Protein AF-A0A853DAJ7-F1 (afdb_monomer_lite)

InterPro domains:
  IPR007630 RNA polymerase sigma-70 region 4 [PF04545] (7-42)
  IPR013324 RNA polymerase sigma factor, region 3/4-like [SSF88659] (6-49)

Foldseek 3Di:
DDLVVLVCCCPVVVDQLCRVCVVVVHHSVVSVVSVVVVVVVVVVVVVVVVVVVVD

Sequence (55 aa):
MARGMMLHLRFAEDLTQQQIGVRLGISRMQVSRRLSSVIARLCAILTNGAAEAAT

Secondary structure (DSSP, 8-state):
--HHHHHIIIIIS---HHHHHHHHTS-HHHHHHHHHHHHHHHHHHHHHHHHHTT-

Radius of gyration: 13.66 Å; chains: 1; bounding box: 30×17×38 Å

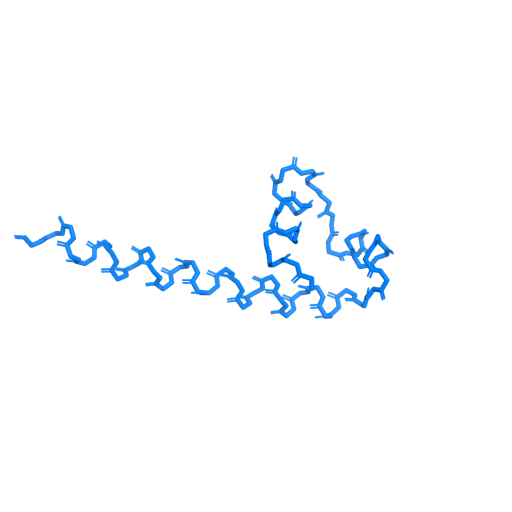pLDDT: mean 88.68, std 14.6, range [43.25, 98.31]

Structure (mmCIF, N/CA/C/O backbone):
data_AF-A0A853DAJ7-F1
#
_entry.id   AF-A0A853DAJ7-F1
#
loop_
_atom_site.group_PDB
_atom_site.id
_atom_site.type_symbol
_atom_site.label_atom_id
_atom_site.label_alt_id
_atom_site.label_comp_id
_atom_site.label_asym_id
_atom_site.label_entity_id
_atom_site.label_seq_id
_atom_site.pdbx_PDB_ins_code
_atom_site.Cartn_x
_atom_site.Cartn_y
_atom_site.Cartn_z
_atom_site.occupancy
_atom_site.B_iso_or_equiv
_atom_site.auth_seq_id
_atom_site.auth_comp_id
_atom_site.auth_asym_id
_atom_site.auth_atom_id
_atom_site.pdbx_PDB_model_num
ATOM 1 N N . MET A 1 1 ? -3.653 -17.760 1.311 1.00 58.78 1 MET A N 1
ATOM 2 C CA . MET A 1 1 ? -4.422 -16.576 0.862 1.00 58.78 1 MET A CA 1
ATOM 3 C C . MET A 1 1 ? -3.836 -16.063 -0.443 1.00 58.78 1 MET A C 1
ATOM 5 O O . MET A 1 1 ? -2.648 -15.757 -0.477 1.00 58.78 1 MET A O 1
ATOM 9 N N . ALA A 1 2 ? -4.626 -16.015 -1.516 1.00 68.75 2 ALA A N 1
ATOM 10 C CA . ALA A 1 2 ? -4.164 -15.534 -2.817 1.00 68.75 2 ALA A CA 1
ATOM 11 C C . ALA A 1 2 ? -3.801 -14.039 -2.737 1.00 68.75 2 ALA A C 1
ATOM 13 O O . ALA A 1 2 ? -4.620 -13.224 -2.315 1.00 68.75 2 ALA A O 1
ATOM 14 N N . ARG A 1 3 ? -2.572 -13.669 -3.133 1.00 73.56 3 ARG A N 1
ATOM 15 C CA . ARG A 1 3 ? -2.064 -12.279 -3.090 1.00 73.56 3 ARG A CA 1
ATOM 16 C C . ARG A 1 3 ? -2.962 -11.287 -3.850 1.00 73.56 3 ARG A C 1
ATOM 18 O O . ARG A 1 3 ? -3.060 -10.137 -3.435 1.00 73.56 3 ARG A O 1
ATOM 25 N N . GLY A 1 4 ? -3.664 -11.752 -4.887 1.00 82.31 4 GLY A N 1
ATOM 26 C CA . GLY A 1 4 ? -4.601 -10.945 -5.678 1.00 82.31 4 GLY A CA 1
ATOM 27 C C . GLY A 1 4 ? -5.828 -10.447 -4.907 1.00 82.31 4 GLY A C 1
ATOM 28 O O . GLY A 1 4 ? -6.311 -9.359 -5.197 1.00 82.31 4 GLY A O 1
ATOM 29 N N . MET A 1 5 ? -6.280 -11.166 -3.871 1.00 90.31 5 MET A N 1
ATOM 30 C CA . MET A 1 5 ? -7.462 -10.767 -3.092 1.00 90.31 5 MET A CA 1
ATOM 31 C C . MET A 1 5 ? -7.262 -9.408 -2.403 1.00 90.31 5 MET A C 1
ATOM 33 O O . MET A 1 5 ? -8.154 -8.572 -2.414 1.00 90.31 5 MET A O 1
ATOM 37 N N . MET A 1 6 ? -6.074 -9.141 -1.846 1.00 91.81 6 MET A N 1
ATOM 38 C CA . MET A 1 6 ? -5.794 -7.853 -1.190 1.00 91.81 6 MET A CA 1
ATOM 39 C C . MET A 1 6 ? -5.781 -6.679 -2.171 1.00 91.81 6 MET A C 1
ATOM 41 O O . MET A 1 6 ? -6.197 -5.585 -1.803 1.00 91.81 6 MET A O 1
ATOM 45 N N . LEU A 1 7 ? -5.315 -6.901 -3.403 1.00 94.12 7 LEU A N 1
ATOM 46 C CA . LEU A 1 7 ? -5.343 -5.875 -4.443 1.00 94.12 7 LEU A CA 1
ATOM 47 C C . LEU A 1 7 ? -6.777 -5.595 -4.892 1.00 94.12 7 LEU A C 1
ATOM 49 O O . LEU A 1 7 ? -7.155 -4.434 -4.981 1.00 94.12 7 LEU A O 1
A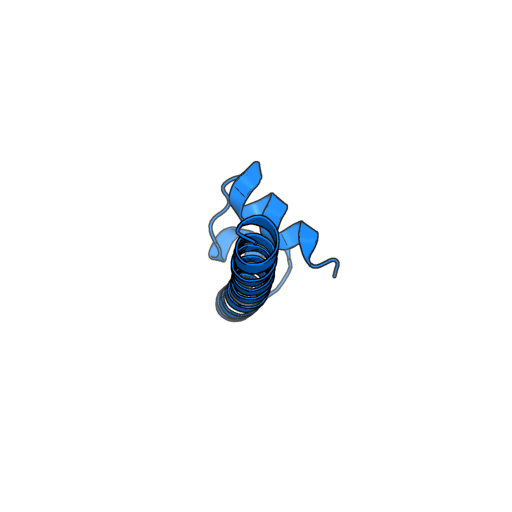TOM 53 N N . HIS A 1 8 ? -7.584 -6.639 -5.103 1.00 95.88 8 HIS A N 1
ATOM 54 C CA . HIS A 1 8 ? -8.990 -6.482 -5.473 1.00 95.88 8 HIS A CA 1
ATOM 55 C C . HIS A 1 8 ? -9.763 -5.690 -4.412 1.00 95.88 8 HIS A C 1
ATOM 57 O O . HIS A 1 8 ? -10.345 -4.655 -4.718 1.00 95.88 8 HIS A O 1
ATOM 63 N N . LEU A 1 9 ? -9.666 -6.095 -3.142 1.00 96.31 9 LEU A N 1
ATOM 64 C CA . LEU A 1 9 ? -10.344 -5.395 -2.050 1.00 96.31 9 LEU A CA 1
ATOM 65 C C . LEU A 1 9 ? -9.899 -3.928 -1.922 1.00 96.31 9 LEU A C 1
ATOM 67 O O . LEU A 1 9 ? -10.718 -3.063 -1.631 1.00 96.31 9 LEU A O 1
ATOM 71 N N . ARG A 1 10 ? -8.605 -3.630 -2.122 1.00 95.81 10 ARG A N 1
ATOM 72 C CA . ARG A 1 10 ? -8.089 -2.260 -1.979 1.00 95.81 10 ARG A CA 1
ATOM 73 C C . ARG A 1 10 ? -8.418 -1.368 -3.171 1.00 95.81 10 ARG A C 1
ATOM 75 O O . ARG A 1 10 ? -8.681 -0.195 -2.946 1.00 95.81 10 ARG A O 1
ATOM 82 N N . PHE A 1 11 ? -8.313 -1.880 -4.394 1.00 95.38 11 PHE A N 1
ATOM 83 C CA . PHE A 1 11 ? -8.315 -1.061 -5.611 1.00 95.38 11 PHE A CA 1
ATOM 84 C C . PHE A 1 11 ? -9.564 -1.238 -6.482 1.00 95.38 11 PHE A C 1
ATOM 86 O O . PHE A 1 11 ? -9.874 -0.333 -7.244 1.00 95.38 11 PHE A O 1
ATOM 93 N N . ALA A 1 12 ? -10.276 -2.365 -6.382 1.00 97.12 12 ALA A N 1
ATOM 94 C CA . ALA A 1 12 ? -11.546 -2.577 -7.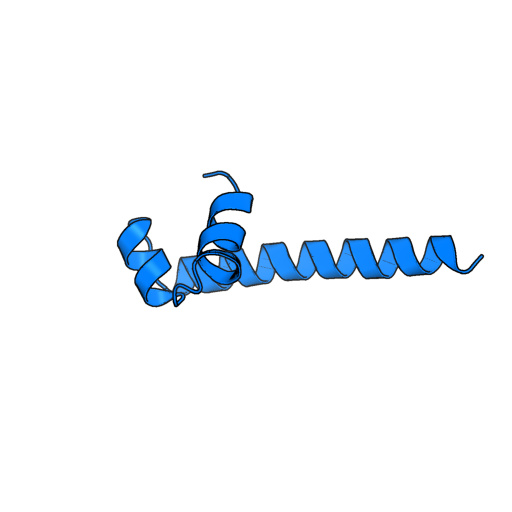084 1.00 97.12 12 ALA A CA 1
ATOM 95 C C . ALA A 1 12 ? -12.752 -2.278 -6.182 1.00 97.12 12 ALA A C 1
ATOM 97 O O . ALA A 1 12 ? -13.708 -1.659 -6.629 1.00 97.12 12 ALA A O 1
ATOM 98 N N . GLU A 1 13 ? -12.691 -2.680 -4.909 1.00 97.62 13 GLU A N 1
ATOM 99 C CA . GLU A 1 13 ? -13.760 -2.428 -3.924 1.00 97.62 13 GLU A CA 1
ATOM 100 C C . GLU A 1 13 ? -13.513 -1.177 -3.053 1.00 97.62 13 GLU A C 1
ATOM 102 O O . GLU A 1 13 ? -14.322 -0.854 -2.189 1.00 97.62 13 GLU A O 1
ATOM 107 N N . ASP A 1 14 ? -12.377 -0.499 -3.249 1.00 97.62 14 ASP A N 1
ATOM 108 C CA . ASP A 1 14 ? -11.929 0.703 -2.521 1.00 97.62 14 ASP A CA 1
ATOM 109 C C . ASP A 1 14 ? -11.991 0.608 -0.980 1.00 97.62 14 ASP A C 1
ATOM 111 O O . ASP A 1 14 ? -12.142 1.597 -0.260 1.00 97.62 14 ASP A O 1
ATOM 115 N N . LEU A 1 15 ? -11.826 -0.601 -0.433 1.00 98.25 15 LEU A N 1
ATOM 116 C CA . LEU A 1 15 ? -11.814 -0.803 1.011 1.00 98.25 15 LEU A CA 1
ATOM 117 C C . LEU A 1 15 ? -10.535 -0.240 1.635 1.00 98.25 15 LEU A C 1
ATOM 119 O O . LEU A 1 15 ? -9.417 -0.425 1.142 1.00 98.25 15 LEU A O 1
ATOM 123 N N . THR A 1 16 ? -10.674 0.368 2.811 1.00 97.88 16 THR A N 1
ATOM 124 C CA . THR A 1 16 ? -9.531 0.773 3.634 1.00 97.88 16 THR A CA 1
ATOM 125 C C . THR A 1 16 ? -8.773 -0.447 4.163 1.00 97.88 16 THR A C 1
ATOM 127 O O . THR A 1 16 ? -9.331 -1.525 4.370 1.00 97.88 16 THR A O 1
ATOM 130 N N . GLN A 1 17 ? -7.490 -0.280 4.499 1.00 96.69 17 GLN A N 1
ATOM 131 C CA . GLN A 1 17 ? -6.685 -1.363 5.089 1.00 96.69 17 GLN A CA 1
ATOM 132 C C . GLN A 1 17 ? -7.290 -1.928 6.385 1.00 96.69 17 GLN A C 1
ATOM 134 O O . GLN A 1 17 ? -7.092 -3.100 6.700 1.00 96.69 17 GLN A O 1
ATOM 139 N N . GLN A 1 18 ? -8.008 -1.096 7.147 1.00 98.06 18 GLN A N 1
ATOM 140 C CA . GLN A 1 18 ? -8.704 -1.525 8.356 1.00 98.06 18 GLN A CA 1
ATOM 141 C C . GLN A 1 18 ? -9.908 -2.409 8.017 1.00 98.06 18 GLN A C 1
ATOM 143 O O . GLN A 1 18 ? -10.022 -3.495 8.578 1.00 98.06 18 GLN A O 1
ATOM 148 N N . GLN A 1 19 ? -10.756 -1.995 7.070 1.00 98.31 19 GLN A N 1
ATOM 149 C CA . GLN A 1 19 ? -11.894 -2.798 6.600 1.00 98.31 19 GLN A CA 1
ATOM 150 C C . GLN A 1 19 ? -11.432 -4.130 5.995 1.00 98.31 19 GLN A C 1
ATOM 152 O O . GLN A 1 19 ? -12.011 -5.174 6.285 1.00 98.31 19 GLN A O 1
ATOM 157 N N . ILE A 1 20 ? -10.334 -4.120 5.233 1.00 97.19 20 ILE A N 1
ATOM 158 C CA . ILE A 1 20 ? -9.701 -5.338 4.710 1.00 97.19 20 ILE A CA 1
ATOM 159 C C . ILE A 1 20 ? -9.233 -6.245 5.854 1.00 97.19 20 ILE A C 1
ATOM 161 O O . ILE A 1 20 ? -9.437 -7.455 5.802 1.00 97.19 20 ILE A O 1
ATOM 165 N N . GLY A 1 21 ? -8.619 -5.676 6.896 1.00 96.94 21 GLY A N 1
ATOM 166 C CA . GLY A 1 21 ? -8.166 -6.428 8.065 1.00 96.94 21 GLY A CA 1
ATOM 167 C C . GLY A 1 21 ? -9.315 -7.129 8.787 1.00 96.94 21 GLY A C 1
ATOM 168 O O . GLY A 1 21 ? -9.240 -8.332 9.027 1.00 96.94 21 GLY A O 1
ATOM 169 N N . VAL A 1 22 ? -10.408 -6.401 9.034 1.00 97.94 22 VAL A N 1
ATOM 170 C CA . VAL A 1 22 ? -11.641 -6.954 9.616 1.00 97.94 22 VAL A CA 1
ATOM 171 C C . VAL A 1 22 ? -12.193 -8.083 8.744 1.00 97.94 22 VAL A C 1
ATOM 173 O O . VAL A 1 22 ? -12.434 -9.177 9.244 1.00 97.94 22 VAL A O 1
ATOM 176 N N . ARG A 1 23 ? -12.323 -7.858 7.430 1.00 96.19 23 ARG A N 1
ATOM 177 C CA . ARG A 1 23 ? -12.870 -8.841 6.480 1.00 96.19 23 ARG A CA 1
ATOM 178 C C . ARG A 1 23 ? -12.034 -10.119 6.382 1.00 96.19 23 ARG A C 1
ATOM 180 O O . ARG A 1 23 ? -12.588 -11.191 6.168 1.00 96.19 23 ARG A O 1
ATOM 187 N N . LEU A 1 24 ? -10.712 -10.012 6.511 1.00 94.56 24 LEU A N 1
ATOM 188 C CA . LEU A 1 24 ? -9.778 -11.134 6.374 1.00 94.56 24 LEU A CA 1
ATOM 189 C C . LEU A 1 24 ? -9.331 -11.739 7.717 1.00 94.56 24 LEU A C 1
ATOM 191 O O . LEU A 1 24 ? -8.509 -12.655 7.710 1.00 94.56 24 LEU A O 1
ATOM 195 N N . GLY A 1 25 ? -9.820 -11.228 8.852 1.00 96.88 25 GLY A N 1
ATOM 196 C CA . GLY A 1 25 ? -9.441 -11.701 10.188 1.00 96.88 25 GLY A CA 1
ATOM 197 C C . GLY A 1 25 ? -7.968 -11.454 10.540 1.00 96.88 25 GLY A C 1
ATOM 198 O O . GLY A 1 25 ? -7.344 -12.274 11.209 1.00 96.88 25 GLY A O 1
ATOM 199 N N . ILE A 1 26 ? -7.381 -10.355 10.057 1.00 96.69 26 ILE A N 1
ATOM 200 C CA . ILE A 1 26 ? -5.969 -9.999 10.271 1.00 96.69 26 ILE A CA 1
ATOM 201 C C . ILE A 1 26 ? -5.820 -8.537 10.686 1.00 96.69 26 ILE A C 1
ATOM 203 O O . ILE A 1 26 ? -6.673 -7.695 10.414 1.00 96.69 26 ILE A O 1
ATOM 207 N N . SER A 1 27 ? -4.693 -8.191 11.305 1.00 97.69 27 SER A N 1
ATOM 208 C CA . SER A 1 27 ? -4.459 -6.805 11.702 1.00 97.69 27 SER A CA 1
ATOM 209 C C . SER A 1 27 ? -4.237 -5.895 10.489 1.00 97.69 27 SER A C 1
ATOM 211 O O . SER A 1 27 ? -3.634 -6.291 9.485 1.00 97.69 27 SER A O 1
ATOM 213 N N . ARG A 1 28 ? -4.627 -4.618 10.612 1.00 96.88 28 ARG A N 1
ATOM 214 C CA . ARG A 1 28 ? -4.312 -3.560 9.629 1.00 96.88 28 ARG A CA 1
ATOM 215 C C . ARG A 1 28 ? -2.819 -3.527 9.281 1.00 96.88 28 ARG A C 1
ATOM 217 O O . ARG A 1 28 ? -2.446 -3.239 8.149 1.00 96.88 28 ARG A O 1
ATOM 224 N N . MET A 1 29 ? -1.957 -3.860 10.240 1.00 97.81 29 MET A N 1
ATOM 225 C CA . MET A 1 29 ? -0.509 -3.870 10.046 1.00 97.81 29 MET A CA 1
ATOM 226 C C . MET A 1 29 ? -0.041 -5.041 9.180 1.00 97.81 29 MET A C 1
ATOM 228 O O . MET A 1 29 ? 0.829 -4.873 8.326 1.00 97.81 29 MET A O 1
ATOM 232 N N . GLN A 1 30 ? -0.662 -6.213 9.334 1.00 96.44 30 GLN A N 1
ATOM 233 C CA . GLN A 1 30 ? -0.448 -7.337 8.423 1.00 96.44 30 GLN A CA 1
ATOM 234 C C . GLN A 1 30 ? -0.943 -7.008 7.008 1.00 96.44 30 GLN A C 1
ATOM 236 O O . GLN A 1 30 ? -0.270 -7.370 6.043 1.00 96.44 30 GLN A O 1
ATOM 241 N N . VAL A 1 31 ? -2.068 -6.294 6.872 1.00 97.00 31 VAL A N 1
ATOM 242 C CA . VAL A 1 31 ? -2.573 -5.809 5.572 1.00 97.00 31 VAL A CA 1
ATOM 243 C C . VAL A 1 31 ? -1.573 -4.855 4.922 1.00 97.00 31 VAL A C 1
ATOM 245 O O . VAL A 1 31 ? -1.169 -5.083 3.785 1.00 97.00 3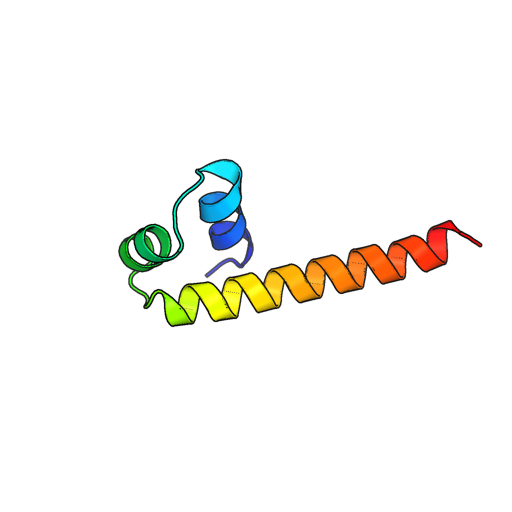1 VAL A O 1
ATOM 248 N N . SER A 1 32 ? -1.129 -3.831 5.657 1.00 96.62 32 SER A N 1
ATOM 249 C CA . SER A 1 32 ? -0.161 -2.837 5.184 1.00 96.62 32 SER A CA 1
ATOM 250 C C . SER A 1 32 ? 1.113 -3.498 4.653 1.00 96.62 32 SER A C 1
ATOM 252 O O . SER A 1 32 ? 1.453 -3.313 3.487 1.00 96.62 32 SER A O 1
ATOM 254 N N . ARG A 1 33 ? 1.761 -4.355 5.457 1.00 96.00 33 ARG A N 1
ATOM 255 C CA . ARG A 1 33 ? 3.002 -5.042 5.058 1.00 96.00 33 ARG A CA 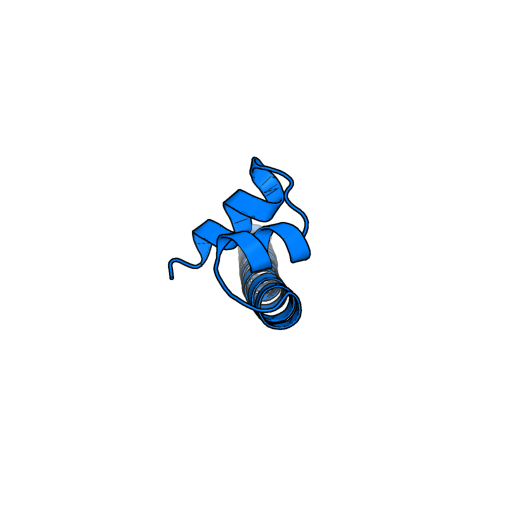1
ATOM 256 C C . ARG A 1 33 ? 2.825 -5.882 3.791 1.00 96.00 33 ARG A C 1
ATOM 258 O O . ARG A 1 33 ? 3.694 -5.879 2.921 1.00 96.00 33 ARG A O 1
ATOM 265 N N . ARG A 1 34 ? 1.703 -6.601 3.671 1.00 95.81 34 ARG A N 1
ATOM 266 C CA . ARG A 1 34 ? 1.418 -7.451 2.504 1.00 95.81 34 ARG A CA 1
ATOM 267 C C . ARG A 1 34 ? 1.146 -6.626 1.247 1.00 95.81 34 ARG A C 1
ATOM 269 O O . ARG A 1 34 ? 1.699 -6.961 0.203 1.00 95.81 34 ARG A O 1
ATOM 276 N N . LEU A 1 35 ? 0.355 -5.554 1.342 1.00 95.19 35 LEU A N 1
ATOM 277 C CA . LEU A 1 35 ? 0.109 -4.645 0.218 1.00 95.19 35 LEU A CA 1
ATOM 278 C C . LEU A 1 35 ? 1.408 -3.996 -0.261 1.00 95.19 35 LEU A C 1
ATOM 280 O O . LEU A 1 35 ? 1.703 -4.066 -1.450 1.00 95.19 35 LEU A O 1
ATOM 284 N N . SER A 1 36 ? 2.219 -3.451 0.650 1.00 95.75 36 SER A N 1
ATOM 285 C CA . SER A 1 36 ? 3.511 -2.850 0.300 1.00 95.75 36 SER A CA 1
ATOM 286 C C . SER A 1 36 ? 4.440 -3.845 -0.395 1.00 95.75 36 SER A C 1
ATOM 288 O O . SER A 1 36 ? 5.040 -3.507 -1.408 1.00 95.75 36 SER A O 1
ATOM 290 N N . SER A 1 37 ? 4.518 -5.088 0.091 1.00 95.44 37 SER A N 1
ATOM 291 C CA . SER A 1 37 ? 5.340 -6.131 -0.536 1.00 95.44 37 SER A CA 1
ATOM 292 C C . SER A 1 37 ? 4.873 -6.484 -1.953 1.00 95.44 37 SER A C 1
ATOM 294 O O . SER A 1 37 ? 5.697 -6.625 -2.856 1.00 95.44 37 SER A O 1
ATOM 296 N N . VAL A 1 38 ? 3.560 -6.611 -2.169 1.00 94.88 38 VAL A N 1
ATOM 297 C CA . VAL A 1 38 ? 3.008 -6.917 -3.497 1.00 94.88 38 VAL A CA 1
ATOM 298 C C . VAL A 1 38 ? 3.211 -5.746 -4.457 1.00 94.88 38 VAL A C 1
ATOM 300 O O . VAL A 1 38 ? 3.664 -5.969 -5.576 1.00 94.88 38 VAL A O 1
ATOM 303 N N . ILE A 1 39 ? 2.943 -4.513 -4.019 1.00 94.94 39 ILE A N 1
ATOM 304 C CA . ILE A 1 39 ? 3.142 -3.304 -4.831 1.00 94.94 39 ILE A CA 1
ATOM 305 C C . ILE A 1 39 ? 4.617 -3.145 -5.200 1.00 94.94 39 ILE A C 1
ATOM 307 O O . ILE A 1 39 ? 4.915 -2.959 -6.371 1.00 94.94 39 ILE A O 1
ATOM 311 N N . ALA A 1 40 ? 5.544 -3.302 -4.250 1.00 95.06 40 ALA A N 1
ATOM 312 C CA . ALA A 1 40 ? 6.977 -3.215 -4.530 1.00 95.06 40 ALA A CA 1
ATOM 313 C C . ALA A 1 40 ? 7.418 -4.224 -5.601 1.00 95.06 40 ALA A C 1
ATOM 315 O O . ALA A 1 40 ? 8.186 -3.885 -6.497 1.00 95.06 40 ALA A O 1
ATOM 316 N N . ARG A 1 41 ? 6.886 -5.453 -5.552 1.00 93.31 41 ARG A N 1
ATOM 317 C CA . ARG A 1 41 ? 7.156 -6.472 -6.572 1.00 93.31 41 ARG A CA 1
ATOM 318 C C . ARG A 1 41 ? 6.578 -6.096 -7.937 1.00 93.31 41 ARG A C 1
ATOM 320 O O . ARG A 1 41 ? 7.251 -6.306 -8.938 1.00 93.31 41 ARG A O 1
ATOM 327 N N . LEU A 1 42 ? 5.357 -5.561 -7.984 1.00 93.94 42 LEU A N 1
ATOM 328 C CA . LEU A 1 42 ? 4.754 -5.086 -9.232 1.00 93.94 42 LEU A CA 1
ATOM 329 C C . LEU A 1 42 ? 5.556 -3.924 -9.818 1.00 93.94 42 LEU A C 1
ATOM 331 O O . LEU A 1 42 ? 5.883 -3.967 -10.997 1.00 93.94 42 LEU A O 1
ATOM 335 N N . CYS A 1 43 ? 5.942 -2.946 -8.995 1.00 94.88 43 CYS A N 1
ATOM 336 C CA . CYS A 1 43 ? 6.797 -1.846 -9.422 1.00 94.88 43 CYS A CA 1
ATOM 337 C C . CYS A 1 43 ? 8.112 -2.366 -10.003 1.00 94.88 43 CYS A C 1
ATOM 339 O O . CYS A 1 43 ? 8.428 -2.001 -11.122 1.00 94.88 43 CYS A O 1
ATOM 341 N N . ALA A 1 44 ? 8.819 -3.264 -9.308 1.00 93.81 44 ALA A N 1
ATOM 342 C CA . ALA A 1 44 ? 10.084 -3.822 -9.792 1.00 93.81 44 ALA A CA 1
ATOM 343 C C . ALA A 1 44 ? 9.948 -4.530 -11.152 1.00 93.81 44 ALA A C 1
ATOM 345 O O . ALA A 1 44 ? 10.810 -4.387 -12.015 1.00 93.81 44 ALA A O 1
ATOM 346 N N . ILE A 1 45 ? 8.858 -5.278 -11.356 1.00 93.38 45 ILE A N 1
ATOM 347 C CA . ILE A 1 45 ? 8.572 -5.940 -12.636 1.00 93.38 45 ILE A CA 1
ATOM 348 C C . ILE A 1 45 ? 8.302 -4.905 -13.729 1.00 93.38 45 ILE A C 1
ATOM 350 O O . ILE A 1 45 ? 8.857 -5.019 -14.814 1.00 93.38 45 ILE A O 1
ATOM 354 N N . LEU A 1 46 ? 7.476 -3.896 -13.447 1.00 93.88 46 LEU A N 1
ATOM 355 C CA . LEU A 1 46 ? 7.134 -2.856 -14.418 1.00 93.88 46 LEU A CA 1
ATOM 356 C C . LEU A 1 46 ? 8.348 -1.998 -14.780 1.00 93.88 46 LEU A C 1
ATOM 358 O O . LEU A 1 46 ? 8.521 -1.659 -15.944 1.00 93.88 46 LEU A O 1
ATOM 362 N N . THR A 1 47 ? 9.214 -1.686 -13.816 1.00 93.50 47 THR A N 1
ATOM 363 C CA . THR A 1 47 ? 10.441 -0.924 -14.069 1.00 93.50 47 THR A CA 1
ATOM 364 C C . THR A 1 47 ? 11.487 -1.740 -14.821 1.00 93.50 47 THR A C 1
ATOM 366 O O . THR A 1 47 ? 12.130 -1.197 -15.710 1.00 93.50 47 THR A O 1
ATOM 369 N N . ASN A 1 48 ? 11.639 -3.037 -14.527 1.00 82.88 48 ASN A N 1
ATOM 370 C CA . ASN A 1 48 ? 1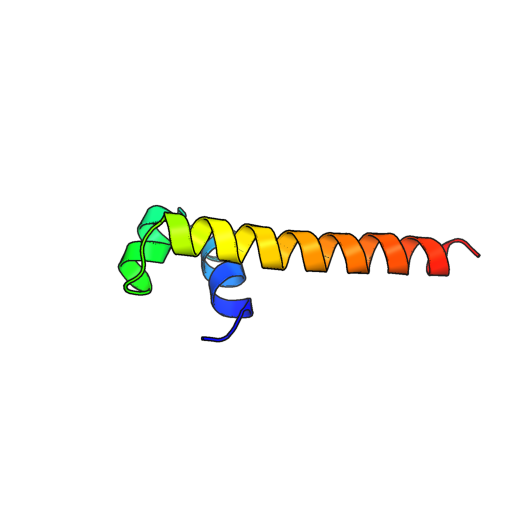2.553 -3.898 -15.287 1.00 82.88 48 ASN A CA 1
ATOM 371 C C . ASN A 1 48 ? 12.028 -4.191 -16.700 1.00 82.88 48 ASN A C 1
ATOM 373 O O . ASN A 1 48 ? 12.798 -4.158 -17.651 1.00 82.88 48 ASN A O 1
ATOM 377 N N . GLY A 1 49 ? 10.722 -4.418 -16.860 1.00 65.50 49 GLY A N 1
ATOM 378 C CA . GLY A 1 49 ? 10.106 -4.613 -18.176 1.00 65.50 49 GLY A CA 1
ATOM 379 C C . GLY A 1 49 ? 10.122 -3.345 -19.036 1.00 65.50 49 GLY A C 1
ATOM 380 O O . GLY A 1 49 ? 10.267 -3.429 -20.251 1.00 65.50 49 GLY A O 1
ATOM 381 N N . ALA A 1 50 ? 10.041 -2.161 -18.420 1.00 59.62 50 ALA A N 1
ATOM 382 C CA . ALA A 1 50 ? 10.218 -0.891 -19.124 1.00 59.62 50 ALA A CA 1
ATOM 383 C C . ALA A 1 50 ? 11.657 -0.685 -19.630 1.00 59.62 50 ALA A C 1
ATOM 385 O O . ALA A 1 50 ? 11.844 -0.022 -20.646 1.00 59.62 50 ALA A O 1
ATOM 386 N N . ALA A 1 51 ? 12.660 -1.260 -18.956 1.00 58.25 51 ALA A N 1
ATOM 387 C CA . ALA A 1 51 ? 14.048 -1.211 -19.412 1.00 58.25 51 ALA A CA 1
ATOM 388 C C . ALA A 1 51 ? 14.284 -2.099 -20.649 1.00 58.25 51 ALA A C 1
ATOM 390 O O . ALA A 1 51 ? 14.996 -1.686 -21.559 1.00 58.25 51 ALA A O 1
ATOM 391 N N . GLU A 1 52 ? 13.643 -3.271 -20.729 1.00 53.75 52 GLU A N 1
ATOM 392 C CA . GLU A 1 52 ? 13.720 -4.142 -21.915 1.00 53.75 52 GLU A CA 1
ATOM 393 C C . GLU A 1 52 ? 12.948 -3.583 -23.121 1.00 53.75 52 GLU A C 1
ATOM 395 O O . GLU A 1 52 ? 13.380 -3.762 -24.253 1.00 53.75 52 GLU A O 1
ATOM 400 N N . ALA A 1 53 ? 11.842 -2.861 -22.907 1.00 55.72 53 ALA A N 1
ATOM 401 C CA . ALA A 1 53 ? 11.052 -2.268 -23.993 1.00 55.72 53 ALA A CA 1
ATOM 402 C C . ALA A 1 53 ? 11.692 -1.021 -24.645 1.00 55.72 53 ALA A C 1
ATOM 404 O O . ALA A 1 53 ? 11.203 -0.554 -25.672 1.00 55.72 53 ALA A O 1
ATOM 405 N N . ALA A 1 54 ? 12.742 -0.457 -24.039 1.00 55.03 54 ALA A N 1
ATOM 406 C CA . ALA A 1 54 ? 13.435 0.745 -24.511 1.00 55.03 54 ALA A CA 1
ATOM 407 C C . ALA A 1 54 ? 14.751 0.455 -25.268 1.00 55.03 54 ALA A C 1
ATOM 409 O O . ALA A 1 54 ? 15.496 1.395 -25.550 1.00 55.03 54 ALA A O 1
ATOM 410 N N . THR A 1 55 ? 15.040 -0.818 -25.571 1.00 43.25 55 THR A N 1
ATOM 411 C CA . THR A 1 55 ? 16.220 -1.270 -26.336 1.00 43.25 55 THR A CA 1
ATOM 412 C C . THR A 1 55 ? 15.794 -1.778 -27.707 1.00 43.25 55 THR A C 1
ATOM 414 O O . THR A 1 55 ? 16.516 -1.490 -28.686 1.00 43.25 55 THR A O 1
#

Organism: NCBI:txid1874116